Protein AF-A0A535INS7-F1 (afdb_monomer)

Secondary structure (DSSP, 8-state):
--PPPP---SSGGGS-PPPPPPPP-PPPHHHHHHHHHHHHHHHHHHHHHHHHHHHHHT-TT--SS----SS--SHHHHHHHHHS-GGGT-

Sequence (90 aa):
MTAASPALEPVAARAVEPPLPRPRRRAGPVEWILVHLTFLVIGVFFVVPFLWLLSAAFDEKATAYLQFPVAPTIMNFVKIFTEHNFARVL

Radius of gyration: 34.19 Å; Cα contacts (8 Å, |Δi|>4): 42; chains: 1; bounding box: 108×19×54 Å

Solvent-accessible surface area (backbone atoms only — not comparable to full-atom values): 5812 Å² total; per-residue (Å²): 141,80,84,82,77,74,80,88,73,71,69,82,79,69,72,78,74,76,79,76,82,74,82,77,81,73,76,49,75,66,55,48,51,52,53,52,52,49,52,50,51,53,49,48,67,61,47,50,61,53,54,32,53,60,28,38,48,24,22,84,80,56,61,99,60,82,59,79,52,91,67,72,40,63,59,52,57,51,44,44,52,72,73,64,50,48,80,79,78,114

Mean predicted aligned error: 13.5 Å

Foldseek 3Di:
DDDDDD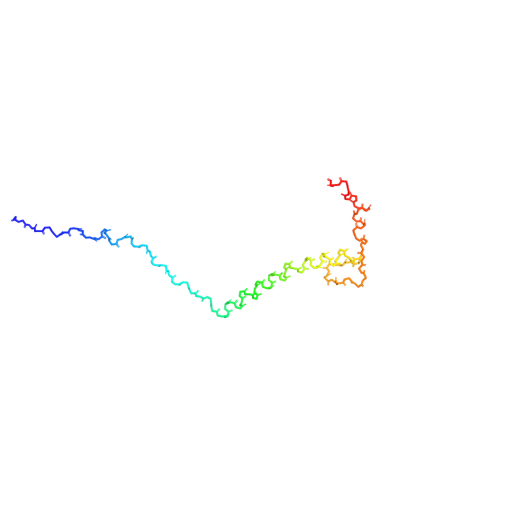DDDDPVVVPDDPPDPDPDDDQDPVRVVVVVVVVVVVVCVVVQVVQLVVQQCQAPPRDPDRDHHPHGHNVSVVCCVPVVVVVVVD

Structure (mmCIF, N/CA/C/O backbone):
data_AF-A0A535INS7-F1
#
_entry.id   AF-A0A535INS7-F1
#
loop_
_atom_site.group_PDB
_atom_site.id
_atom_site.type_symbol
_atom_site.label_atom_id
_atom_site.label_alt_id
_atom_site.label_comp_id
_atom_site.label_asym_id
_atom_site.label_entity_id
_atom_site.label_seq_id
_atom_site.pdbx_PDB_ins_code
_atom_site.Cartn_x
_atom_site.Cartn_y
_atom_site.Cartn_z
_atom_site.occupancy
_atom_site.B_iso_or_equiv
_atom_site.auth_seq_id
_atom_site.auth_comp_id
_atom_site.auth_asym_id
_atom_site.auth_atom_id
_atom_site.pdbx_PDB_model_num
ATOM 1 N N . MET A 1 1 ? 90.004 -0.979 -21.346 1.00 47.47 1 MET A N 1
ATOM 2 C CA . MET A 1 1 ? 89.467 0.012 -20.385 1.00 47.47 1 MET A CA 1
ATOM 3 C C . MET A 1 1 ? 88.930 1.143 -21.249 1.00 47.47 1 MET A C 1
ATOM 5 O O . MET A 1 1 ? 89.722 1.708 -21.978 1.00 47.47 1 MET A O 1
ATOM 9 N N . THR A 1 2 ? 87.633 1.382 -21.426 1.00 48.50 2 THR A N 1
ATOM 10 C CA . THR A 1 2 ? 86.528 1.407 -20.459 1.00 48.50 2 THR A CA 1
ATOM 11 C C . THR A 1 2 ? 85.232 1.200 -21.254 1.00 48.50 2 THR A C 1
ATOM 13 O O . THR A 1 2 ? 84.991 1.931 -22.211 1.00 48.50 2 THR A O 1
ATOM 16 N N . ALA A 1 3 ? 84.432 0.182 -20.927 1.00 51.28 3 ALA A N 1
ATOM 17 C CA . ALA A 1 3 ? 83.117 0.002 -21.540 1.00 51.28 3 ALA A CA 1
ATOM 18 C C . ALA A 1 3 ? 82.166 1.072 -20.985 1.00 51.28 3 ALA A C 1
ATOM 20 O O . ALA A 1 3 ? 82.086 1.252 -19.771 1.00 51.28 3 ALA A O 1
ATOM 21 N N . ALA A 1 4 ? 81.481 1.801 -21.864 1.00 55.78 4 ALA A N 1
ATOM 22 C CA . ALA A 1 4 ? 80.441 2.737 -21.465 1.00 55.78 4 ALA A CA 1
ATOM 23 C C . ALA A 1 4 ? 79.271 1.953 -20.847 1.00 55.78 4 ALA A C 1
ATOM 25 O O . ALA A 1 4 ? 78.652 1.134 -21.527 1.00 55.78 4 ALA A O 1
ATOM 26 N N . SER A 1 5 ? 78.988 2.188 -19.563 1.00 60.53 5 SER A N 1
ATOM 27 C CA . SER A 1 5 ? 77.772 1.693 -18.910 1.00 60.53 5 SER A CA 1
ATOM 28 C C . SER A 1 5 ? 76.549 2.254 -19.634 1.00 60.53 5 SER A C 1
ATOM 30 O O . SER A 1 5 ? 76.399 3.479 -19.671 1.00 60.53 5 SER A O 1
ATOM 32 N N . PRO A 1 6 ? 75.651 1.419 -20.186 1.00 58.84 6 PRO A N 1
ATOM 33 C CA . PRO A 1 6 ? 74.365 1.916 -20.633 1.00 58.84 6 PRO A CA 1
ATOM 34 C C . PRO A 1 6 ? 73.587 2.376 -19.397 1.00 58.84 6 PRO A C 1
ATOM 36 O O . PRO A 1 6 ? 73.470 1.651 -18.409 1.00 58.84 6 PRO A O 1
ATOM 39 N N . ALA A 1 7 ? 73.132 3.626 -19.452 1.00 59.75 7 ALA A N 1
ATOM 40 C CA . ALA A 1 7 ? 72.349 4.303 -18.431 1.00 59.75 7 ALA A CA 1
ATOM 41 C C . ALA A 1 7 ? 71.258 3.384 -17.869 1.00 59.75 7 ALA A C 1
ATOM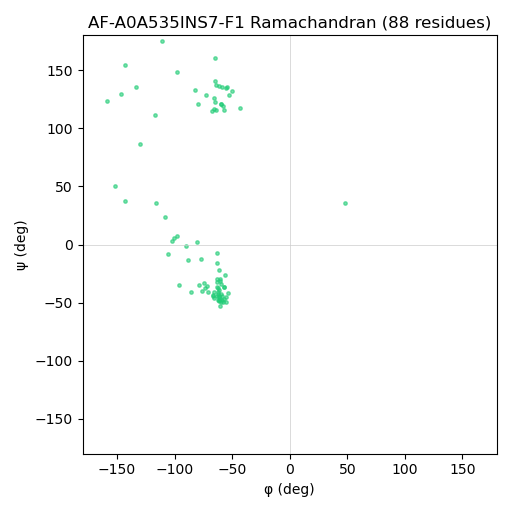 43 O O . ALA A 1 7 ? 70.370 2.937 -18.595 1.00 59.75 7 ALA A O 1
ATOM 44 N N . LEU A 1 8 ? 71.353 3.091 -16.575 1.00 65.25 8 LEU A N 1
ATOM 45 C CA . LEU A 1 8 ? 70.536 2.064 -15.951 1.00 65.25 8 LEU A CA 1
ATOM 46 C C . LEU A 1 8 ? 69.110 2.493 -15.599 1.00 65.25 8 LEU A C 1
ATOM 48 O O . LEU A 1 8 ? 68.413 1.636 -15.090 1.00 65.25 8 LEU A O 1
ATOM 52 N N . GLU A 1 9 ? 68.606 3.705 -15.878 1.00 62.91 9 GLU A N 1
ATOM 53 C CA . GLU A 1 9 ? 67.195 4.017 -15.564 1.00 62.91 9 GLU A CA 1
ATOM 54 C C . GLU A 1 9 ? 66.512 4.977 -16.547 1.00 62.91 9 GLU A C 1
ATOM 56 O O . GLU A 1 9 ? 67.038 6.044 -16.861 1.00 62.91 9 GLU A O 1
ATOM 61 N N . PRO A 1 10 ? 65.314 4.589 -17.038 1.00 56.12 10 PRO A N 1
ATOM 62 C CA . PRO A 1 10 ? 64.101 5.161 -16.447 1.00 56.12 10 PRO A CA 1
ATOM 63 C C . PRO A 1 10 ? 62.940 4.149 -16.356 1.00 56.12 10 PRO A C 1
ATOM 65 O O . PRO A 1 10 ? 61.785 4.490 -16.613 1.00 56.12 10 PRO A O 1
ATOM 68 N N . VAL A 1 11 ? 63.212 2.876 -16.048 1.00 57.91 11 VAL A N 1
ATOM 69 C CA . VAL A 1 11 ? 62.132 1.876 -15.898 1.00 57.91 11 VAL A CA 1
ATOM 70 C C . VAL A 1 11 ? 61.342 2.118 -14.605 1.00 57.91 11 VAL A C 1
ATOM 72 O O . VAL A 1 11 ? 60.117 2.010 -14.617 1.00 57.91 11 VAL A O 1
ATOM 75 N N . ALA A 1 12 ? 62.009 2.556 -13.531 1.00 56.88 12 ALA A N 1
ATOM 76 C CA . ALA A 1 12 ? 61.375 2.881 -12.251 1.00 56.88 12 ALA A CA 1
ATOM 77 C C . ALA A 1 12 ? 60.382 4.059 -12.338 1.00 56.88 12 ALA A C 1
ATOM 79 O O . ALA A 1 12 ? 59.379 4.081 -11.629 1.00 56.88 12 ALA A O 1
ATOM 80 N N . ALA A 1 13 ? 60.600 5.004 -13.259 1.00 55.72 13 ALA A N 1
ATOM 81 C CA . ALA A 1 13 ? 59.741 6.179 -13.431 1.00 55.72 13 ALA A CA 1
ATOM 82 C C . ALA A 1 13 ? 58.420 5.891 -14.176 1.00 55.72 13 ALA A C 1
ATOM 84 O O . ALA A 1 13 ? 57.523 6.728 -14.176 1.00 55.72 13 ALA A O 1
ATOM 85 N N . ARG A 1 14 ? 58.276 4.722 -14.817 1.00 58.50 14 ARG A N 1
ATOM 86 C CA . ARG A 1 14 ? 57.082 4.364 -15.611 1.00 58.50 14 ARG A CA 1
ATOM 87 C C . ARG A 1 14 ? 55.985 3.653 -14.818 1.00 58.50 14 ARG A C 1
ATOM 89 O O . ARG A 1 14 ? 54.962 3.299 -15.395 1.00 58.50 14 ARG A O 1
ATOM 96 N N . ALA A 1 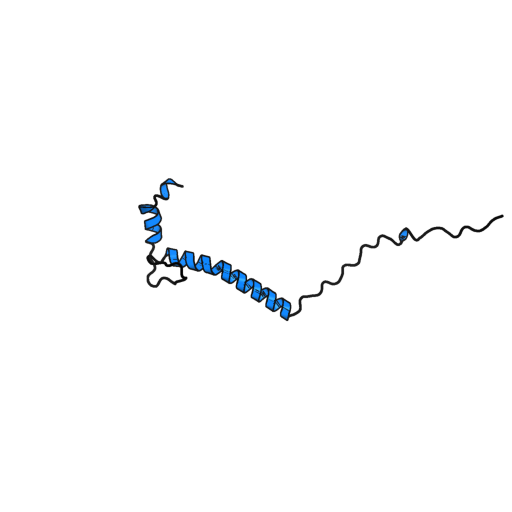15 ? 56.192 3.403 -13.529 1.00 65.00 15 ALA A N 1
ATOM 97 C CA . ALA A 1 15 ? 55.435 2.384 -12.815 1.00 65.00 15 ALA A CA 1
ATOM 98 C C . ALA A 1 15 ? 54.550 2.901 -11.672 1.00 65.00 15 ALA A C 1
ATOM 100 O O . ALA A 1 15 ? 54.403 2.178 -10.701 1.00 65.00 15 ALA A O 1
ATOM 101 N N . VAL A 1 16 ? 53.927 4.085 -11.753 1.00 66.69 16 VAL A N 1
ATOM 102 C CA . VAL A 1 16 ? 52.768 4.408 -10.882 1.00 66.69 16 VAL A CA 1
ATOM 103 C C . VAL A 1 16 ? 51.816 5.413 -11.550 1.00 66.69 16 VAL A C 1
ATOM 105 O O . VAL A 1 16 ? 51.450 6.427 -10.961 1.00 66.69 16 VAL A O 1
ATOM 108 N N . GLU A 1 17 ? 51.392 5.174 -12.792 1.00 71.50 17 GLU A N 1
ATOM 109 C CA . GLU A 1 17 ? 50.177 5.852 -13.260 1.00 71.50 17 GLU A CA 1
ATOM 110 C C . GLU A 1 17 ? 48.961 5.098 -12.702 1.00 71.50 17 GLU A C 1
ATOM 112 O O . GLU A 1 17 ? 48.835 3.890 -12.937 1.00 71.50 17 GLU A O 1
ATOM 117 N N . PRO A 1 18 ? 48.079 5.751 -11.916 1.00 77.94 18 PRO A N 1
ATOM 118 C CA . PRO A 1 18 ? 46.875 5.100 -11.429 1.00 77.94 18 PRO A CA 1
ATOM 119 C C . PRO A 1 18 ? 46.052 4.625 -12.635 1.00 77.94 18 PRO A C 1
ATOM 121 O O . PRO A 1 18 ? 45.901 5.380 -13.600 1.00 77.94 18 PRO A O 1
ATOM 124 N N . PRO A 1 19 ? 45.513 3.391 -12.612 1.00 79.50 19 PRO A N 1
ATOM 125 C CA . PRO A 1 19 ? 44.731 2.872 -13.722 1.00 79.50 19 PRO A CA 1
ATOM 126 C C . PRO A 1 19 ? 43.616 3.852 -14.084 1.00 79.50 19 PRO A C 1
ATOM 128 O O . PRO A 1 19 ? 42.847 4.268 -13.214 1.00 79.50 19 PRO A O 1
ATOM 131 N N . LEU A 1 20 ? 43.518 4.204 -15.368 1.00 80.88 20 LEU A N 1
ATOM 132 C CA . LEU A 1 20 ? 42.448 5.070 -15.851 1.00 80.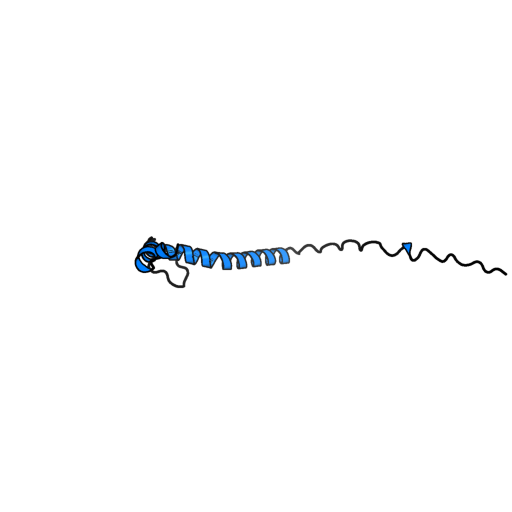88 20 LEU A CA 1
ATOM 133 C C . LEU A 1 20 ? 41.084 4.475 -15.453 1.00 80.88 20 LEU A C 1
ATOM 135 O O . LEU A 1 20 ? 40.874 3.264 -15.611 1.00 80.88 20 LEU A O 1
ATOM 139 N N . PRO A 1 21 ? 40.142 5.291 -14.944 1.00 81.31 21 PRO A N 1
ATOM 140 C CA . PRO A 1 21 ? 38.821 4.807 -14.579 1.00 81.31 21 PRO A CA 1
ATOM 141 C C . PRO A 1 21 ? 38.153 4.179 -15.804 1.00 81.31 21 PRO A C 1
ATOM 143 O O . PRO A 1 21 ? 37.938 4.831 -16.826 1.00 81.31 21 PRO A O 1
ATOM 146 N N . ARG A 1 22 ? 37.832 2.883 -15.710 1.00 80.88 22 ARG A N 1
ATOM 147 C CA . ARG A 1 22 ? 37.127 2.175 -16.782 1.00 80.88 22 ARG A CA 1
ATOM 148 C C . ARG A 1 22 ? 35.758 2.828 -16.996 1.00 80.88 22 ARG A C 1
ATOM 150 O O . ARG A 1 22 ? 35.065 3.096 -16.008 1.00 80.88 22 ARG A O 1
ATOM 157 N N . PRO A 1 23 ? 35.326 3.051 -18.249 1.00 75.12 23 PRO A N 1
ATOM 158 C CA . PRO A 1 23 ? 33.999 3.584 -18.510 1.00 75.12 23 PRO A CA 1
ATOM 159 C C . PRO A 1 23 ? 32.956 2.629 -17.924 1.00 75.12 23 PRO A C 1
ATOM 161 O O . PRO A 1 23 ? 32.901 1.449 -18.275 1.00 75.12 23 PRO A O 1
ATOM 164 N N . ARG A 1 24 ? 32.130 3.129 -16.997 1.00 75.44 24 ARG A N 1
ATOM 165 C CA . ARG A 1 24 ? 30.986 2.371 -16.482 1.00 75.44 24 ARG A CA 1
ATOM 166 C C . ARG A 1 24 ? 30.025 2.137 -17.642 1.00 75.44 24 ARG A C 1
ATOM 168 O O . ARG A 1 24 ? 29.480 3.093 -18.195 1.00 75.44 24 ARG A O 1
ATOM 175 N N . ARG A 1 25 ? 29.823 0.871 -18.015 1.00 78.81 25 ARG A N 1
ATOM 176 C CA . ARG A 1 25 ? 28.783 0.483 -18.971 1.00 78.81 25 ARG A CA 1
ATOM 177 C C . ARG A 1 25 ? 27.448 0.969 -18.410 1.00 78.81 25 ARG A C 1
ATOM 179 O O . ARG A 1 25 ? 27.055 0.559 -17.321 1.00 78.81 25 ARG A O 1
ATOM 186 N N . ARG A 1 26 ? 26.797 1.900 -19.111 1.00 77.88 26 ARG A N 1
ATOM 187 C CA . ARG A 1 26 ? 25.454 2.352 -18.736 1.00 77.88 26 ARG A CA 1
ATOM 188 C C . ARG A 1 26 ? 24.496 1.173 -18.882 1.00 77.88 26 ARG A C 1
ATOM 190 O O . ARG A 1 26 ? 24.627 0.407 -19.839 1.00 77.88 26 ARG A O 1
ATOM 197 N N . ALA A 1 27 ? 23.565 1.048 -17.941 1.00 76.62 27 ALA A N 1
ATOM 198 C CA . ALA A 1 27 ? 22.508 0.053 -18.029 1.00 76.62 27 ALA A CA 1
ATOM 199 C C . ALA A 1 27 ? 21.759 0.227 -19.357 1.00 76.62 27 ALA A C 1
ATOM 201 O O . ALA A 1 27 ? 21.448 1.351 -19.764 1.00 76.62 27 ALA A O 1
ATOM 202 N N . GLY A 1 28 ? 21.503 -0.882 -20.047 1.00 91.00 28 GLY A N 1
ATOM 203 C CA . GLY A 1 28 ? 20.647 -0.857 -21.230 1.00 91.00 28 GLY A CA 1
ATOM 204 C C . GLY A 1 28 ? 19.208 -0.476 -20.850 1.00 91.00 28 GLY A C 1
ATOM 205 O O . GLY A 1 28 ? 18.818 -0.644 -19.695 1.00 91.00 28 GLY A O 1
ATOM 206 N N . PRO A 1 29 ? 18.376 -0.016 -21.799 1.00 91.75 29 PRO A N 1
ATOM 207 C CA . PRO A 1 29 ? 16.984 0.346 -21.512 1.00 91.75 29 PRO A CA 1
ATOM 208 C C . PRO A 1 29 ? 16.185 -0.816 -20.896 1.00 91.75 29 PRO A C 1
ATOM 210 O O . PRO A 1 29 ? 15.396 -0.607 -19.982 1.00 91.75 29 PRO A O 1
ATOM 213 N N . VAL A 1 30 ? 16.443 -2.054 -21.330 1.00 95.50 30 VAL A N 1
ATOM 214 C CA . VAL A 1 30 ? 15.806 -3.263 -20.777 1.00 95.50 30 VAL A CA 1
ATOM 215 C C . VAL A 1 30 ? 16.224 -3.516 -19.327 1.00 95.50 30 VAL A C 1
ATOM 217 O O . VAL A 1 30 ? 15.381 -3.801 -18.482 1.00 95.50 30 VAL A O 1
ATOM 220 N N . GLU A 1 31 ? 17.517 -3.380 -19.026 1.00 93.62 31 GLU A N 1
ATOM 221 C CA . GLU A 1 31 ? 18.051 -3.529 -17.669 1.00 93.62 31 GLU A CA 1
ATOM 222 C C . GLU A 1 31 ? 17.461 -2.469 -16.734 1.00 93.62 31 GLU A C 1
ATOM 224 O O . GLU A 1 31 ? 17.025 -2.789 -15.632 1.00 93.62 31 GLU A O 1
ATOM 229 N N . TRP A 1 32 ? 17.352 -1.225 -17.205 1.00 93.94 32 TRP A N 1
ATOM 230 C CA . TRP A 1 32 ? 16.703 -0.150 -16.462 1.00 93.94 32 TRP A CA 1
ATOM 231 C C . TRP A 1 32 ? 15.240 -0.488 -16.133 1.00 93.94 32 TRP A C 1
ATOM 233 O O . TRP A 1 32 ? 14.847 -0.383 -14.971 1.00 93.94 32 TRP A O 1
ATOM 243 N N . ILE A 1 33 ? 14.452 -0.960 -17.109 1.00 97.31 33 ILE A N 1
ATOM 244 C CA . ILE A 1 33 ? 13.048 -1.356 -16.891 1.00 97.31 33 ILE A CA 1
ATOM 245 C C . ILE A 1 33 ? 12.952 -2.497 -15.872 1.00 97.31 33 ILE A C 1
ATOM 247 O O . ILE A 1 33 ? 12.155 -2.416 -14.939 1.00 97.31 33 ILE A O 1
ATOM 251 N N . LEU A 1 34 ? 13.775 -3.539 -16.021 1.00 97.25 34 LEU A N 1
ATOM 252 C CA . LEU A 1 34 ? 13.790 -4.691 -15.115 1.00 97.25 34 LEU A CA 1
ATOM 253 C C . LEU A 1 34 ? 14.102 -4.280 -13.676 1.00 97.25 34 LEU A C 1
ATOM 255 O O . LEU A 1 34 ? 13.443 -4.748 -12.748 1.00 97.25 34 LEU A O 1
ATOM 259 N N . VAL A 1 35 ? 15.069 -3.379 -13.488 1.00 96.56 35 VAL A N 1
ATOM 260 C CA . VAL A 1 35 ? 15.422 -2.856 -12.165 1.00 96.56 35 VAL A CA 1
ATOM 261 C C . VAL A 1 35 ? 14.231 -2.127 -11.544 1.00 96.56 35 VAL A C 1
ATOM 263 O O . VAL A 1 35 ? 13.864 -2.424 -10.409 1.00 96.56 35 VAL A O 1
ATOM 266 N N . HIS A 1 36 ? 13.577 -1.229 -12.284 1.00 97.19 36 HIS A N 1
ATOM 267 C CA . HIS A 1 36 ? 12.431 -0.475 -11.761 1.00 97.19 36 HIS A CA 1
ATOM 268 C C . HIS A 1 36 ? 11.241 -1.383 -11.457 1.00 97.19 36 HIS A C 1
ATOM 270 O O . HIS A 1 36 ? 10.611 -1.231 -10.415 1.00 97.19 36 HIS A O 1
ATOM 276 N N . LEU A 1 37 ? 10.968 -2.361 -12.322 1.00 98.25 37 LEU A N 1
ATOM 277 C CA . LEU A 1 37 ? 9.919 -3.347 -12.089 1.00 98.25 37 LEU A CA 1
ATOM 278 C C . LEU A 1 37 ? 10.212 -4.185 -10.840 1.00 98.25 37 LEU A C 1
ATOM 280 O O . LEU A 1 37 ? 9.319 -4.417 -10.032 1.00 98.25 37 LEU A O 1
ATOM 284 N N . THR A 1 38 ? 11.470 -4.582 -10.640 1.00 98.06 38 THR A N 1
ATOM 285 C CA . THR A 1 38 ? 11.897 -5.316 -9.441 1.00 98.06 38 THR A CA 1
ATOM 28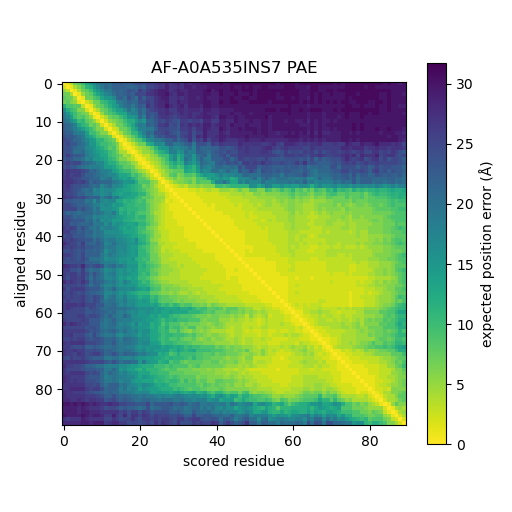6 C C . THR A 1 38 ? 11.676 -4.481 -8.183 1.00 98.06 38 THR A C 1
ATOM 288 O O . THR A 1 38 ? 11.070 -4.961 -7.228 1.00 98.06 38 THR A O 1
ATOM 291 N N . PHE A 1 39 ? 12.098 -3.214 -8.186 1.00 98.25 39 PHE A N 1
ATOM 292 C CA . PHE A 1 39 ? 11.854 -2.308 -7.063 1.00 98.25 39 PHE A CA 1
ATOM 293 C C . PHE A 1 39 ? 10.367 -2.061 -6.816 1.00 98.25 39 PHE A C 1
ATOM 295 O O . PHE A 1 39 ? 9.957 -2.003 -5.660 1.00 98.25 39 PHE A O 1
ATOM 302 N N . LEU A 1 40 ? 9.554 -1.960 -7.870 1.00 98.31 40 LEU A N 1
ATOM 303 C CA . LEU A 1 40 ? 8.106 -1.824 -7.745 1.00 98.31 40 LEU A CA 1
ATOM 304 C C . LEU A 1 40 ? 7.499 -3.050 -7.058 1.00 98.31 40 LEU A C 1
ATOM 306 O O . LEU A 1 40 ? 6.736 -2.897 -6.110 1.00 98.31 40 LEU A O 1
ATOM 310 N N . VAL A 1 41 ? 7.867 -4.256 -7.498 1.00 98.38 41 VAL A N 1
ATOM 311 C CA . VAL A 1 41 ? 7.398 -5.509 -6.891 1.00 98.38 41 VAL A CA 1
ATOM 312 C C . VAL A 1 41 ? 7.809 -5.572 -5.425 1.00 98.38 41 VAL A C 1
ATOM 314 O O . VAL A 1 41 ? 6.955 -5.789 -4.570 1.00 98.38 41 VAL A O 1
ATOM 317 N N . ILE A 1 42 ? 9.082 -5.312 -5.117 1.00 98.19 42 ILE A N 1
ATOM 318 C CA . ILE A 1 42 ? 9.568 -5.256 -3.733 1.00 98.19 42 ILE A CA 1
ATOM 319 C C . ILE A 1 42 ? 8.741 -4.243 -2.933 1.00 98.19 42 ILE A C 1
ATOM 321 O O . ILE A 1 42 ? 8.204 -4.588 -1.886 1.00 98.19 42 ILE A O 1
ATOM 325 N N . GLY A 1 43 ? 8.561 -3.026 -3.446 1.00 98.25 43 GLY A N 1
ATOM 326 C CA . GLY A 1 43 ? 7.765 -1.986 -2.799 1.00 98.25 43 GLY A CA 1
ATOM 327 C C . GLY A 1 43 ? 6.339 -2.440 -2.488 1.00 98.25 43 GLY A C 1
ATOM 328 O O . GLY A 1 43 ? 5.876 -2.267 -1.365 1.00 98.25 43 GLY A O 1
ATOM 329 N N . VAL A 1 44 ? 5.665 -3.097 -3.434 1.00 97.94 44 VAL A N 1
ATOM 330 C CA . VAL A 1 44 ? 4.321 -3.656 -3.225 1.00 97.94 44 VAL A CA 1
ATOM 331 C C . VAL A 1 44 ? 4.323 -4.714 -2.120 1.00 97.94 44 VAL A C 1
ATOM 333 O O . VAL A 1 44 ? 3.469 -4.662 -1.238 1.00 97.94 44 VAL A O 1
ATOM 336 N N . PHE A 1 45 ? 5.298 -5.628 -2.110 1.00 96.81 45 PHE A N 1
ATOM 337 C CA . PHE A 1 45 ? 5.433 -6.640 -1.055 1.00 96.81 45 PHE A CA 1
ATOM 338 C C . PHE A 1 45 ? 5.608 -6.028 0.337 1.00 96.81 45 PHE A C 1
ATOM 340 O O . PHE A 1 45 ? 5.105 -6.586 1.310 1.00 96.81 45 PHE A O 1
ATOM 347 N N . PHE A 1 46 ? 6.278 -4.879 0.438 1.00 96.62 46 PHE A N 1
ATOM 348 C CA . PHE A 1 46 ? 6.389 -4.146 1.696 1.00 96.62 46 PHE A CA 1
ATOM 349 C C . PHE A 1 46 ? 5.105 -3.396 2.054 1.00 96.62 46 PHE A C 1
ATOM 351 O O . PHE A 1 46 ? 4.729 -3.391 3.218 1.00 96.62 46 PHE A O 1
ATOM 358 N N . VAL A 1 47 ? 4.417 -2.783 1.087 1.00 97.25 47 VAL A N 1
ATOM 359 C CA . VAL A 1 47 ? 3.223 -1.954 1.331 1.00 97.25 47 VAL A CA 1
ATOM 360 C C . VAL A 1 47 ? 1.992 -2.790 1.695 1.00 97.25 47 VAL A C 1
ATOM 362 O O . VAL A 1 47 ? 1.210 -2.383 2.554 1.00 97.25 47 VAL A O 1
ATOM 365 N N . VAL A 1 48 ? 1.813 -3.964 1.086 1.00 96.44 48 VAL A N 1
ATOM 366 C CA . VAL A 1 48 ? 0.625 -4.814 1.289 1.00 96.44 48 VAL A CA 1
ATOM 367 C C . VAL A 1 48 ? 0.393 -5.191 2.766 1.00 96.44 48 VAL A C 1
ATOM 369 O O . VAL A 1 48 ? -0.733 -5.007 3.229 1.00 96.44 48 VAL A O 1
ATOM 372 N N . PRO A 1 49 ? 1.397 -5.638 3.548 1.00 95.25 49 PRO A N 1
ATOM 373 C CA . PRO A 1 49 ? 1.238 -5.882 4.984 1.00 95.25 49 PRO A CA 1
ATOM 374 C C . PRO A 1 49 ? 0.765 -4.663 5.786 1.00 95.25 49 PRO A C 1
ATOM 376 O O . PRO A 1 49 ? -0.040 -4.811 6.702 1.00 95.25 49 PRO A O 1
ATOM 379 N N . PHE A 1 50 ? 1.215 -3.451 5.439 1.00 95.75 50 PHE A 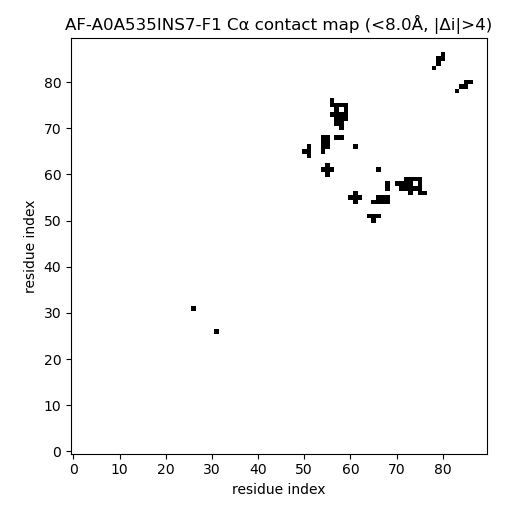N 1
ATOM 380 C CA . PHE A 1 50 ? 0.755 -2.231 6.112 1.00 95.75 50 PHE A CA 1
ATOM 381 C C . PHE A 1 50 ? -0.689 -1.894 5.750 1.00 95.75 50 PHE A C 1
ATOM 383 O O . PHE A 1 50 ? -1.463 -1.529 6.630 1.00 95.75 50 PHE A O 1
ATOM 390 N N . LEU A 1 51 ? -1.072 -2.053 4.480 1.00 95.94 51 LEU A N 1
ATOM 391 C CA . LEU A 1 51 ? -2.466 -1.892 4.057 1.00 95.94 51 LEU A CA 1
ATOM 392 C C . LEU A 1 51 ? -3.378 -2.900 4.757 1.00 95.94 51 LEU A C 1
ATOM 394 O O . LEU A 1 51 ? -4.478 -2.537 5.175 1.00 95.94 51 LEU A O 1
ATOM 398 N N . TRP A 1 52 ? -2.906 -4.138 4.921 1.00 95.62 52 TRP A N 1
ATOM 399 C CA . TRP A 1 52 ? -3.606 -5.170 5.679 1.00 95.62 52 TRP A C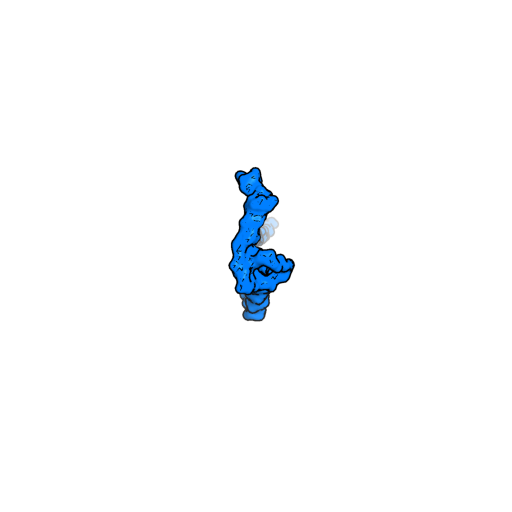A 1
ATOM 400 C C . TRP A 1 52 ? -3.799 -4.749 7.128 1.00 95.62 52 TRP A C 1
ATOM 402 O O . TRP A 1 52 ? -4.931 -4.708 7.597 1.00 95.62 52 TRP A O 1
ATOM 412 N N . LEU A 1 53 ? -2.721 -4.357 7.808 1.00 93.56 53 LEU A N 1
ATOM 413 C CA . LEU A 1 53 ? -2.769 -3.963 9.211 1.00 93.56 53 LEU A CA 1
ATOM 414 C C . LEU A 1 53 ? -3.675 -2.745 9.434 1.00 93.56 53 LEU A C 1
ATOM 416 O O . LEU A 1 53 ? -4.482 -2.737 10.360 1.00 93.56 53 LEU A O 1
ATOM 420 N N . LEU A 1 54 ? -3.567 -1.733 8.569 1.00 93.94 54 LEU A N 1
ATOM 421 C CA . LEU A 1 54 ? -4.384 -0.528 8.647 1.00 93.94 54 LEU A CA 1
ATOM 422 C C . LEU A 1 54 ? -5.866 -0.851 8.441 1.00 93.94 54 LEU A C 1
ATOM 424 O O . LEU A 1 54 ? -6.701 -0.375 9.200 1.00 93.94 54 LEU A O 1
ATOM 428 N N . SER A 1 55 ? -6.193 -1.680 7.449 1.00 93.00 55 SER A N 1
ATOM 429 C CA . SER A 1 55 ? -7.578 -2.079 7.172 1.00 93.00 55 SER A CA 1
ATOM 430 C C . SER A 1 55 ? -8.149 -2.932 8.307 1.00 93.00 55 SER A C 1
ATOM 432 O O . SER A 1 55 ? -9.255 -2.672 8.774 1.00 93.00 55 SER A O 1
ATOM 434 N N . ALA A 1 56 ? -7.365 -3.890 8.809 1.00 92.75 56 ALA A N 1
ATOM 435 C CA . ALA A 1 56 ? -7.736 -4.769 9.913 1.00 92.75 56 ALA A CA 1
ATOM 436 C C . ALA A 1 56 ? -7.978 -4.007 11.224 1.00 92.75 56 ALA A C 1
ATOM 438 O O . ALA A 1 56 ? -8.846 -4.382 12.010 1.00 92.75 56 ALA A O 1
ATOM 439 N N . ALA A 1 57 ? -7.262 -2.905 11.460 1.00 93.12 57 ALA A N 1
ATOM 440 C CA . ALA A 1 57 ? -7.493 -2.060 12.628 1.00 93.12 57 ALA A CA 1
ATOM 441 C C . ALA A 1 57 ? -8.920 -1.483 12.665 1.00 93.12 57 ALA A C 1
ATOM 443 O O . ALA A 1 57 ? -9.465 -1.283 13.751 1.00 93.12 57 ALA A O 1
ATOM 444 N N . PHE A 1 58 ? -9.529 -1.269 11.493 1.00 94.62 58 PHE A N 1
ATOM 445 C CA . PHE A 1 58 ? -10.884 -0.738 11.361 1.00 94.62 58 PHE A CA 1
ATOM 446 C C . PHE A 1 58 ? -11.951 -1.794 11.044 1.00 94.62 58 PHE A C 1
ATOM 448 O O . PHE A 1 58 ? -13.111 -1.434 10.858 1.00 94.62 58 PHE A O 1
ATOM 455 N N . ASP A 1 59 ? -11.603 -3.078 10.980 1.00 91.88 59 ASP A N 1
ATOM 456 C CA . ASP A 1 59 ? -12.548 -4.165 10.719 1.00 91.88 59 ASP A CA 1
ATOM 457 C C . ASP A 1 59 ? -12.617 -5.113 11.920 1.00 91.88 59 ASP A C 1
ATOM 459 O O . ASP A 1 59 ? -11.682 -5.860 12.206 1.00 91.88 59 ASP A O 1
ATOM 463 N N . GLU A 1 60 ? -13.746 -5.128 12.630 1.00 88.75 60 GLU A N 1
ATOM 464 C CA . GLU A 1 60 ? -13.941 -6.028 13.773 1.00 88.75 60 GLU A CA 1
ATOM 465 C C . GLU A 1 60 ? -13.870 -7.518 13.386 1.00 88.75 60 GLU A C 1
ATOM 467 O O . GLU A 1 60 ? -13.589 -8.364 14.235 1.00 88.75 60 GLU A O 1
ATOM 472 N N . LYS A 1 61 ? -14.096 -7.850 12.110 1.00 87.69 61 LYS A N 1
ATOM 473 C CA . LYS A 1 61 ? -14.052 -9.218 11.577 1.00 87.69 61 LYS A CA 1
ATOM 474 C C . LYS A 1 61 ? -12.834 -9.458 10.686 1.00 87.69 61 LYS A C 1
ATOM 476 O O . LYS A 1 61 ? -12.866 -10.360 9.847 1.00 87.69 61 LYS A O 1
ATOM 481 N N . ALA A 1 62 ? -11.767 -8.678 10.869 1.00 88.12 62 ALA A N 1
ATOM 482 C CA . ALA A 1 62 ? -10.536 -8.829 10.109 1.00 88.12 62 ALA A CA 1
ATOM 483 C C . ALA A 1 62 ? -10.038 -10.286 10.110 1.00 88.12 62 ALA A C 1
ATOM 485 O O . ALA A 1 62 ? -9.942 -10.940 11.150 1.00 88.12 62 ALA A O 1
ATOM 486 N N . THR A 1 63 ? -9.696 -10.789 8.925 1.00 89.19 63 THR A N 1
ATOM 487 C CA . THR A 1 63 ? -9.104 -12.121 8.735 1.00 89.19 63 THR A CA 1
ATOM 488 C C . THR A 1 63 ? -7.648 -11.989 8.291 1.00 89.19 63 THR A C 1
ATOM 490 O O . THR A 1 63 ? -7.174 -10.892 8.009 1.00 89.19 63 THR A O 1
ATOM 493 N N . ALA A 1 64 ? -6.930 -13.108 8.162 1.00 88.88 64 ALA A N 1
ATOM 494 C CA . ALA A 1 64 ? -5.551 -13.116 7.657 1.00 88.88 64 ALA A CA 1
ATOM 495 C C . ALA A 1 64 ? -5.406 -12.626 6.197 1.00 88.88 64 ALA A C 1
ATOM 497 O O . ALA A 1 64 ? -4.289 -12.467 5.710 1.00 88.88 64 ALA A O 1
ATOM 498 N N . TYR A 1 65 ? -6.513 -12.387 5.490 1.00 91.25 65 TYR A N 1
ATOM 499 C CA . TYR A 1 65 ? -6.522 -11.885 4.119 1.00 91.25 65 TYR A CA 1
ATOM 500 C C . TYR A 1 65 ? -6.756 -10.375 4.078 1.00 91.25 65 TYR A C 1
ATOM 502 O O . TYR A 1 65 ? -7.471 -9.825 4.914 1.00 91.25 65 TYR A O 1
ATOM 510 N N . LEU A 1 66 ? -6.180 -9.703 3.076 1.00 89.06 66 LEU A N 1
ATOM 511 C CA . LEU A 1 66 ? -6.419 -8.279 2.835 1.00 89.06 66 LEU A CA 1
ATOM 512 C C . LEU A 1 66 ? -7.857 -8.059 2.382 1.00 89.06 66 LEU A C 1
ATOM 514 O O . LEU A 1 66 ? -8.254 -8.500 1.306 1.00 89.06 66 LEU A O 1
ATOM 518 N N . GLN A 1 67 ? -8.615 -7.363 3.222 1.00 90.38 67 GLN A N 1
ATOM 519 C CA . GLN A 1 67 ? -9.986 -6.953 2.965 1.00 90.38 67 GLN A CA 1
ATOM 520 C C . GLN A 1 67 ? -10.118 -5.484 3.348 1.00 90.38 67 GLN A C 1
ATOM 522 O O . GLN A 1 67 ? -9.606 -5.061 4.385 1.00 90.38 67 GLN A O 1
ATOM 527 N N . PHE A 1 68 ? -10.782 -4.706 2.499 1.00 89.62 68 PHE A N 1
ATOM 528 C CA . PHE A 1 68 ? -11.141 -3.339 2.847 1.00 89.62 68 PHE A CA 1
ATOM 529 C C . PHE A 1 68 ? -12.424 -3.364 3.690 1.00 89.62 68 PHE A C 1
ATOM 531 O O . PHE A 1 68 ? -13.374 -4.052 3.304 1.00 89.62 68 PHE A O 1
ATOM 538 N N . PRO A 1 69 ? -12.479 -2.629 4.815 1.00 87.06 69 PRO A N 1
ATOM 539 C CA . PRO A 1 69 ? -13.629 -2.654 5.707 1.00 87.06 69 PRO A CA 1
ATOM 540 C C . PRO A 1 69 ? -14.863 -2.077 5.010 1.00 87.06 69 PRO A C 1
ATOM 542 O O . PRO A 1 69 ? -14.865 -0.924 4.582 1.00 87.06 69 PRO A O 1
ATOM 545 N N . VAL A 1 70 ? -15.939 -2.864 4.935 1.00 88.75 70 VAL A N 1
ATOM 546 C CA . VAL A 1 70 ? -17.240 -2.392 4.421 1.00 88.75 70 VAL A CA 1
ATOM 547 C C . VAL A 1 70 ? -17.940 -1.497 5.452 1.00 88.75 70 VAL A C 1
ATOM 549 O O . VAL A 1 70 ? -18.625 -0.545 5.087 1.00 88.75 70 VAL A O 1
ATOM 552 N N . ALA A 1 71 ? -17.742 -1.783 6.741 1.00 90.19 71 ALA A N 1
ATOM 553 C CA . ALA A 1 71 ? -18.275 -1.022 7.867 1.00 90.19 71 ALA A CA 1
ATOM 554 C C . ALA A 1 71 ? -17.138 -0.714 8.863 1.00 90.19 71 ALA A C 1
ATOM 556 O O . ALA A 1 71 ? -16.911 -1.504 9.782 1.00 90.19 71 ALA A O 1
ATOM 557 N N . PRO A 1 72 ? -16.386 0.387 8.669 1.00 91.19 72 PRO A N 1
ATOM 558 C CA . PRO A 1 72 ? -15.248 0.713 9.520 1.00 91.19 72 PRO A CA 1
ATOM 559 C C . PRO A 1 72 ? -15.682 0.991 10.965 1.00 91.19 72 PRO A C 1
ATOM 561 O O . PRO A 1 72 ? -16.663 1.691 11.216 1.00 91.19 72 PRO A O 1
ATOM 564 N N . THR A 1 73 ? -14.928 0.459 11.922 1.00 93.69 73 THR A N 1
ATOM 565 C CA . THR A 1 73 ? -15.193 0.544 13.363 1.00 93.69 73 THR A CA 1
ATOM 566 C C . THR A 1 73 ? -13.894 0.693 14.152 1.00 93.69 73 THR A C 1
ATOM 568 O O . THR A 1 73 ? -12.840 0.266 13.706 1.00 93.69 73 THR A O 1
ATOM 571 N N . ILE A 1 74 ? -13.948 1.285 15.347 1.00 92.62 74 ILE A N 1
ATOM 572 C CA . ILE A 1 74 ? -12.786 1.42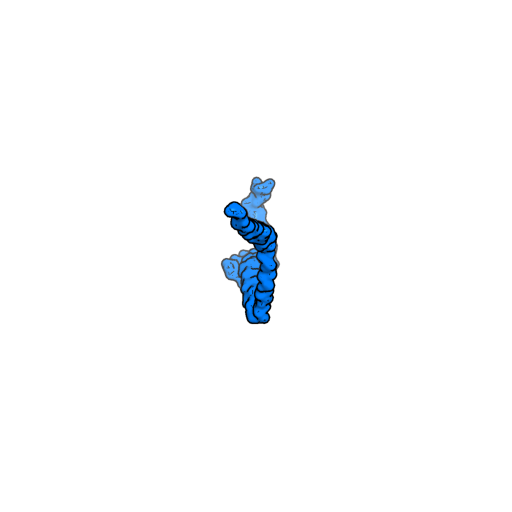0 16.247 1.00 92.62 74 ILE A CA 1
ATOM 573 C C . ILE A 1 74 ? -12.745 0.340 17.336 1.00 92.62 74 ILE A C 1
ATOM 575 O O . ILE A 1 74 ? -11.927 0.412 18.254 1.00 92.62 74 ILE A O 1
ATOM 579 N N . MET A 1 75 ? -13.632 -0.657 17.266 1.00 93.06 75 MET A N 1
ATOM 580 C CA . MET A 1 75 ? -13.790 -1.640 18.338 1.00 93.06 75 MET A CA 1
ATOM 581 C C . MET A 1 75 ? -12.526 -2.449 18.622 1.00 93.06 75 MET A C 1
ATOM 583 O O . MET A 1 75 ? -12.283 -2.777 19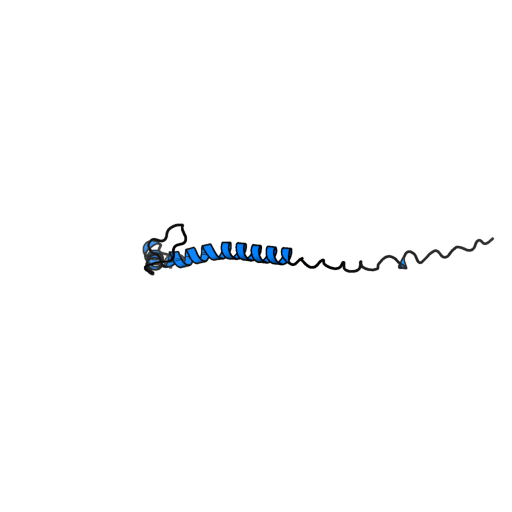.780 1.00 93.06 75 MET A O 1
ATOM 587 N N . ASN A 1 76 ? -11.681 -2.709 17.623 1.00 90.06 76 ASN A N 1
ATOM 588 C CA . ASN A 1 76 ? -10.404 -3.388 17.851 1.00 90.06 76 ASN A CA 1
ATOM 589 C C . ASN A 1 76 ? -9.466 -2.563 18.748 1.00 90.06 76 ASN A C 1
ATOM 591 O O . ASN A 1 76 ? -8.812 -3.130 19.618 1.00 90.06 76 ASN A O 1
ATOM 595 N N . PHE A 1 77 ? -9.459 -1.230 18.628 1.00 90.62 77 PHE A N 1
ATOM 596 C CA . PHE A 1 77 ? -8.708 -0.368 19.547 1.00 90.62 77 PHE A CA 1
ATOM 597 C C . PHE A 1 77 ? -9.273 -0.438 20.964 1.00 90.62 77 PHE A C 1
ATOM 599 O O . PHE A 1 77 ? -8.517 -0.607 21.915 1.00 90.62 77 PHE A O 1
ATOM 606 N N . VAL A 1 78 ? -10.600 -0.356 21.111 1.00 90.50 78 VAL A N 1
ATOM 607 C CA . VAL A 1 78 ? -11.257 -0.448 22.424 1.00 90.50 78 VAL A CA 1
ATOM 608 C C . VAL A 1 78 ? -10.906 -1.772 23.104 1.00 90.50 78 VAL A C 1
ATOM 610 O O . VAL A 1 78 ? -10.428 -1.747 24.235 1.00 90.50 78 VAL A O 1
ATOM 613 N N . LYS A 1 79 ? -11.037 -2.900 22.388 1.00 88.12 79 LYS A N 1
ATOM 614 C CA . LYS A 1 79 ? -10.698 -4.245 22.885 1.00 88.12 79 LYS A CA 1
ATOM 615 C C . LYS A 1 79 ? -9.267 -4.323 23.417 1.00 88.12 79 LYS A C 1
ATOM 617 O O . LYS A 1 79 ? -9.045 -4.876 24.489 1.00 88.12 79 LYS A O 1
ATOM 622 N N . ILE A 1 80 ? -8.301 -3.706 22.735 1.00 86.50 80 ILE A N 1
ATOM 623 C CA . ILE A 1 80 ? -6.900 -3.662 23.187 1.00 86.50 80 ILE A CA 1
ATOM 624 C C . ILE A 1 80 ? -6.770 -3.008 24.571 1.00 86.50 80 ILE A C 1
ATOM 626 O O . ILE A 1 80 ? -6.067 -3.525 25.443 1.00 86.50 80 ILE A O 1
ATOM 630 N N . PHE A 1 81 ? -7.459 -1.894 24.811 1.00 85.94 81 PHE A N 1
ATOM 631 C CA . PHE A 1 81 ? -7.373 -1.200 26.097 1.00 85.94 81 PHE A CA 1
ATOM 632 C C . PHE A 1 81 ? -8.209 -1.865 27.194 1.00 85.94 81 PHE A C 1
ATOM 634 O O . PHE A 1 81 ? -7.781 -1.878 28.347 1.00 85.94 81 PHE A O 1
ATOM 641 N N . THR A 1 82 ? -9.369 -2.432 26.856 1.00 87.81 82 THR A N 1
ATOM 642 C CA . THR A 1 82 ? -10.294 -3.009 27.840 1.00 87.81 82 THR A CA 1
ATOM 643 C C . THR A 1 82 ? -9.964 -4.452 28.204 1.00 87.81 82 THR A C 1
ATOM 645 O O . THR A 1 82 ? -10.044 -4.818 29.372 1.00 87.81 82 THR A O 1
ATOM 648 N N . GLU A 1 83 ? -9.590 -5.280 27.228 1.00 85.56 83 GLU A N 1
ATOM 649 C CA . GLU A 1 83 ? -9.393 -6.722 27.422 1.00 85.56 83 GLU A CA 1
ATOM 650 C C . GLU A 1 83 ? -7.925 -7.070 27.673 1.00 85.56 83 GLU A C 1
ATOM 652 O O . GLU A 1 83 ? -7.616 -7.952 28.474 1.00 85.56 83 GLU A O 1
ATOM 657 N N . HIS A 1 84 ? -6.998 -6.352 27.034 1.00 79.31 84 HIS A N 1
ATOM 658 C CA . HIS A 1 84 ? -5.572 -6.674 27.097 1.00 79.31 84 HIS A CA 1
ATOM 659 C C . HIS A 1 84 ? -4.776 -5.801 28.080 1.00 79.31 84 HIS A C 1
ATOM 661 O O . HIS A 1 84 ? -3.562 -5.958 28.175 1.00 79.31 84 HIS A O 1
ATOM 667 N N . ASN A 1 85 ? -5.437 -4.923 28.855 1.00 69.94 85 ASN A N 1
ATOM 668 C CA . ASN A 1 85 ? -4.815 -4.079 29.893 1.00 69.94 85 ASN A CA 1
ATOM 669 C C . ASN A 1 85 ? -3.539 -3.352 29.415 1.00 69.94 85 ASN A C 1
ATOM 671 O O . ASN A 1 85 ? -2.598 -3.156 30.188 1.00 69.94 85 ASN A O 1
ATOM 675 N N . PHE A 1 86 ? -3.499 -2.922 28.148 1.00 68.69 86 PHE A N 1
ATOM 676 C CA . PHE A 1 86 ? -2.310 -2.290 27.558 1.00 68.69 86 PHE A CA 1
ATOM 677 C C . PHE A 1 86 ? -1.828 -1.054 28.331 1.00 68.69 86 PHE A C 1
ATOM 679 O O . PHE A 1 86 ? -0.636 -0.764 28.344 1.00 68.69 86 PHE A O 1
ATOM 686 N N . ALA A 1 87 ? -2.727 -0.373 29.045 1.00 68.06 87 ALA A N 1
ATOM 687 C CA . ALA A 1 87 ? -2.402 0.776 29.886 1.00 68.06 87 ALA A CA 1
ATOM 688 C C . ALA A 1 87 ? -1.466 0.461 31.072 1.00 68.06 87 ALA A C 1
ATOM 690 O O . ALA A 1 87 ? -0.925 1.385 31.662 1.00 68.06 87 ALA A O 1
ATOM 691 N N . ARG A 1 88 ? -1.279 -0.814 31.447 1.00 67.75 88 ARG A N 1
ATOM 692 C CA . ARG A 1 88 ? -0.358 -1.212 32.529 1.00 67.75 88 ARG A CA 1
ATOM 693 C C . ARG A 1 88 ? 1.078 -1.457 32.037 1.00 67.75 88 ARG A C 1
ATOM 695 O O . ARG A 1 88 ? 1.972 -1.615 32.859 1.00 67.75 88 ARG A O 1
ATOM 702 N N . VAL A 1 89 ? 1.283 -1.563 30.723 1.00 63.25 89 VAL A N 1
ATOM 703 C CA . VAL A 1 89 ? 2.564 -1.970 30.112 1.00 63.25 89 VAL A CA 1
ATOM 704 C C . VAL A 1 89 ? 3.315 -0.782 29.478 1.00 63.25 89 VAL A C 1
ATOM 706 O O . VAL A 1 89 ? 4.475 -0.937 29.103 1.00 63.25 89 VAL A O 1
ATOM 709 N N . LEU A 1 90 ? 2.684 0.397 29.390 1.00 56.16 90 LEU A N 1
ATOM 710 C CA . LEU A 1 90 ? 3.345 1.685 29.119 1.00 56.16 90 LEU A CA 1
ATOM 711 C C . LEU A 1 90 ? 3.779 2.361 30.424 1.00 56.16 90 LEU A C 1
ATOM 713 O O . LEU A 1 90 ? 4.839 3.021 30.393 1.00 56.16 90 LEU A O 1
#

pLDDT: mean 82.92, std 14.62, range [47.47, 98.38]